Protein AF-A0A2G4GRF7-F1 (afdb_monomer)

Solvent-accessible surface area (backbone atoms only — not comparable to full-atom values): 8541 Å² total; per-residue (Å²): 132,86,50,76,68,55,58,51,63,75,54,71,45,73,65,53,56,44,51,52,38,45,52,52,12,48,51,37,25,50,51,10,51,50,24,60,74,44,98,51,86,8,67,68,38,28,53,51,9,44,54,47,29,35,77,74,32,74,68,38,44,55,53,53,52,54,50,48,55,53,45,58,73,68,67,63,54,82,66,53,69,64,45,49,61,52,51,50,49,51,51,50,51,52,57,67,49,41,64,29,37,40,34,62,28,33,43,80,88,46,83,44,76,34,58,47,90,54,85,43,87,84,77,68,48,64,32,51,59,53,36,59,59,41,28,78,81,33,72,62,39,35,50,29,32,61,76,57,68,49,82,78,62,75,93

Foldseek 3Di:
DDDPVNVCVVPPDVVVVLVVLCVQLVVQLVVLVVCVVVVANSVVSNLVSLVSNVVNDVVSVVVNVVVVVVVVVVVQPPVVVVVVVVVRVVVVVVVVQVCQQWEWADDPPDIFIFGFPDGDPPPRHHYLVSLQVVLVPDVRSVVRCVVRVVNPPDD

Sequence (155 aa):
MATLVEWLRANTNGRLRRILIGGVGGSITLAGIALLVLPGPGIPLVLAGLGVLSLEFAIARTWVEALKRHAEGAGVPKQALWILPIAGLVISIAFMLTPAYFGVVHGNNTWTVVRKPSFSWAHAYSSIDELQKAAADDPAAAEMLARSGLVGATP

Secondary structure (DSSP, 8-state):
---HHHHHHHT--HHHHHHHHHHHHHHHHHHHHHHHHTTS-HHHHHHHHHHHHTTT-HHHHHHHHHHHHHHHHTT--TTHHHHHHHHHHHHHHHHHHHHHHEEEEE-SS-EEEEE-SS--SS----BHHHHHHHTTT-HHHHHHHHHHT-TT---

Mean predicted aligned error: 15.64 Å

Structure (mmCIF, N/CA/C/O backbone):
data_AF-A0A2G4GRF7-F1
#
_entry.id   AF-A0A2G4GRF7-F1
#
loop_
_atom_site.group_PDB
_atom_site.id
_atom_site.type_symbol
_atom_site.label_atom_id
_atom_site.label_alt_id
_atom_site.label_comp_id
_atom_site.label_asym_id
_atom_site.label_entity_id
_atom_site.label_seq_id
_atom_site.pdbx_PDB_ins_code
_atom_site.Cartn_x
_atom_site.Cartn_y
_atom_site.Cartn_z
_atom_site.occupancy
_atom_site.B_iso_or_equiv
_atom_site.auth_seq_id
_atom_site.auth_comp_id
_atom_site.auth_asym_id
_atom_site.auth_atom_id
_atom_site.pdbx_PDB_model_num
ATOM 1 N N . MET A 1 1 ? 6.475 34.060 27.645 1.00 58.50 1 MET A N 1
ATOM 2 C CA . MET A 1 1 ? 6.171 33.475 26.322 1.00 58.50 1 MET A CA 1
ATOM 3 C C . MET A 1 1 ? 5.427 32.171 26.589 1.00 58.50 1 MET A C 1
ATOM 5 O O . MET A 1 1 ? 6.072 31.222 27.008 1.00 58.50 1 MET A O 1
ATOM 9 N N . ALA A 1 2 ? 4.093 32.145 26.512 1.00 58.91 2 ALA A N 1
ATOM 10 C CA . ALA A 1 2 ? 3.351 30.901 26.750 1.00 58.91 2 ALA A CA 1
ATOM 11 C C . ALA A 1 2 ? 3.715 29.896 25.651 1.00 58.91 2 ALA A C 1
ATOM 13 O O . ALA A 1 2 ? 3.700 30.242 24.466 1.00 58.91 2 ALA A O 1
ATOM 14 N N . THR A 1 3 ? 4.097 28.683 26.038 1.00 78.38 3 THR A N 1
ATOM 15 C CA . THR A 1 3 ? 4.447 27.643 25.070 1.00 78.38 3 THR A CA 1
ATOM 16 C C . THR A 1 3 ? 3.175 27.151 24.381 1.00 78.38 3 THR A C 1
ATOM 18 O O . THR A 1 3 ? 2.100 27.098 24.976 1.00 78.38 3 THR A O 1
ATOM 21 N N . LEU A 1 4 ? 3.271 26.773 23.106 1.00 59.09 4 LEU A N 1
ATOM 22 C CA . LEU A 1 4 ? 2.140 26.284 22.296 1.00 59.09 4 LEU A CA 1
ATOM 23 C C . LEU A 1 4 ? 1.400 25.107 22.979 1.00 59.09 4 LEU A C 1
ATOM 25 O O . LEU A 1 4 ? 0.193 24.924 22.833 1.00 59.09 4 LEU A O 1
ATOM 29 N N . VAL A 1 5 ? 2.137 24.368 23.811 1.00 64.06 5 VAL A N 1
ATOM 30 C CA . VAL A 1 5 ? 1.681 23.264 24.658 1.00 64.06 5 VAL A CA 1
ATOM 31 C C . VAL A 1 5 ? 0.768 23.726 25.804 1.00 64.06 5 VAL A C 1
ATOM 33 O O . VAL A 1 5 ? -0.173 23.012 26.150 1.00 64.06 5 VAL A O 1
ATOM 36 N N . GLU A 1 6 ? 1.000 24.902 26.388 1.00 70.38 6 GLU A N 1
ATOM 37 C CA . GLU A 1 6 ? 0.173 25.461 27.472 1.00 70.38 6 GLU A CA 1
ATOM 38 C C . GLU A 1 6 ? -1.158 26.005 26.949 1.00 70.38 6 GLU A C 1
ATOM 40 O O . GLU A 1 6 ? -2.195 25.783 27.575 1.00 70.38 6 GLU A O 1
ATOM 45 N N . TRP A 1 7 ? -1.165 26.619 25.760 1.00 63.53 7 TRP A N 1
ATOM 46 C CA . TRP A 1 7 ? -2.406 27.048 25.103 1.00 63.53 7 TRP A CA 1
ATOM 47 C C . TRP A 1 7 ? -3.293 25.849 24.724 1.00 63.53 7 TRP A C 1
ATOM 49 O O . TRP A 1 7 ? -4.509 25.871 24.921 1.00 63.53 7 TRP A O 1
ATOM 59 N N . LEU A 1 8 ? -2.674 24.755 24.262 1.00 61.34 8 LEU A N 1
ATOM 60 C CA . LEU A 1 8 ? -3.362 23.493 23.971 1.00 61.34 8 LEU A CA 1
ATOM 61 C C . LEU A 1 8 ? -3.968 22.850 25.225 1.00 61.34 8 LEU A C 1
ATOM 63 O O . LEU A 1 8 ? -5.110 22.386 25.189 1.00 61.34 8 LEU A O 1
ATOM 67 N N . ARG A 1 9 ? -3.234 22.855 26.345 1.00 67.00 9 ARG A N 1
ATOM 68 C CA . ARG A 1 9 ? -3.718 22.305 27.621 1.00 67.00 9 ARG A CA 1
ATOM 69 C C . ARG A 1 9 ? -4.861 23.130 28.221 1.00 67.00 9 ARG A C 1
ATOM 71 O O . ARG A 1 9 ? -5.802 22.556 28.757 1.00 67.00 9 ARG A O 1
ATOM 78 N N . ALA A 1 10 ? -4.822 24.454 28.073 1.00 65.06 10 ALA A N 1
ATOM 79 C CA . ALA A 1 10 ? -5.867 25.353 28.567 1.00 65.06 10 ALA A CA 1
ATOM 80 C C . ALA A 1 10 ? -7.182 25.264 27.766 1.00 65.06 10 ALA A C 1
ATOM 82 O O . ALA A 1 10 ? -8.256 25.480 28.322 1.00 65.06 10 ALA A O 1
ATOM 83 N N . ASN A 1 11 ? -7.118 24.906 26.477 1.00 61.97 11 ASN A N 1
ATOM 84 C CA . ASN A 1 11 ? -8.288 24.739 25.608 1.00 61.97 11 ASN A CA 1
ATOM 85 C C . ASN A 1 11 ? -8.606 23.260 25.307 1.00 61.97 11 ASN A C 1
ATOM 87 O O . ASN A 1 11 ? -9.195 22.945 24.268 1.00 61.97 11 ASN A O 1
ATOM 91 N N . THR A 1 12 ? -8.256 22.336 26.212 1.00 56.41 12 THR A N 1
ATOM 92 C CA . THR A 1 12 ? -8.649 20.912 26.131 1.00 56.41 12 THR A CA 1
ATOM 93 C C . THR A 1 12 ? -10.139 20.733 26.471 1.00 56.41 12 THR A C 1
ATOM 95 O O . THR A 1 12 ? -10.544 19.952 27.323 1.00 56.41 12 THR A O 1
ATOM 98 N N . ASN A 1 13 ? -10.985 21.493 25.785 1.00 59.97 13 ASN A N 1
ATOM 99 C CA . ASN A 1 13 ? -12.426 21.343 25.765 1.00 59.97 13 ASN A CA 1
ATOM 100 C C . ASN A 1 13 ? -12.750 20.235 24.754 1.00 59.97 13 ASN A C 1
ATOM 102 O O . ASN A 1 13 ? -12.129 20.182 23.689 1.00 59.97 13 ASN A O 1
ATOM 106 N N . GLY A 1 14 ? -13.740 19.378 25.025 1.00 62.59 14 GLY A N 1
ATOM 107 C CA . GLY A 1 14 ? -14.098 18.237 24.156 1.00 62.59 14 GLY A CA 1
ATOM 108 C C . GLY A 1 14 ? -14.305 18.582 22.668 1.00 62.59 14 GLY A C 1
ATOM 109 O O . GLY A 1 14 ? -14.187 17.719 21.806 1.00 62.59 14 GLY A O 1
ATOM 110 N N . ARG A 1 15 ? -14.518 19.863 22.333 1.00 69.62 15 ARG A N 1
ATOM 111 C CA . ARG A 1 15 ? -14.535 20.377 20.955 1.00 69.62 15 ARG A CA 1
ATOM 112 C C . ARG A 1 15 ? -13.216 20.184 20.200 1.00 69.62 15 ARG A C 1
ATOM 114 O O . ARG A 1 15 ? -13.261 19.752 19.054 1.00 69.62 15 ARG A O 1
ATOM 121 N N . LEU A 1 16 ? -12.061 20.470 20.806 1.00 72.31 16 LEU A N 1
ATOM 122 C CA . LEU A 1 16 ? -10.770 20.346 20.117 1.00 72.31 16 LEU A CA 1
ATOM 123 C C . LEU A 1 16 ? -10.436 18.875 19.837 1.00 72.31 16 LEU A C 1
ATOM 125 O O . LEU A 1 16 ? -10.032 18.525 18.730 1.00 72.31 16 LEU A O 1
ATOM 129 N N . ARG A 1 17 ? -10.710 18.001 20.812 1.00 69.50 1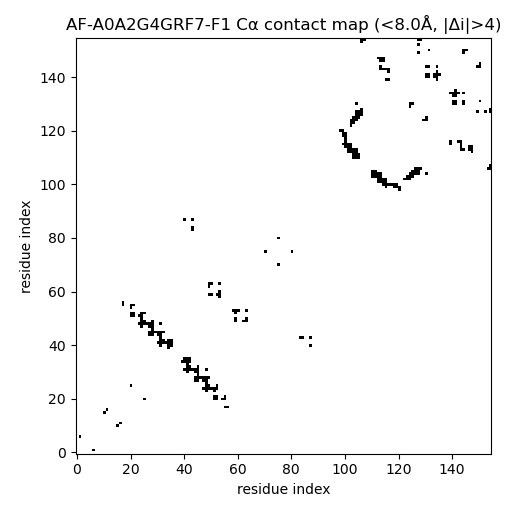7 ARG A N 1
ATOM 130 C CA . ARG A 1 17 ? -10.602 16.545 20.660 1.00 69.50 17 ARG A CA 1
ATOM 131 C C . ARG A 1 17 ? -11.505 16.027 19.534 1.00 69.50 17 ARG A C 1
ATOM 133 O O . ARG A 1 17 ? -11.047 15.254 18.698 1.00 69.50 17 ARG A O 1
ATOM 140 N N . ARG A 1 18 ? -12.748 16.509 19.454 1.00 74.06 18 ARG A N 1
ATOM 141 C CA . ARG A 1 18 ? -13.712 16.140 18.407 1.00 74.06 18 ARG A CA 1
ATOM 142 C C . ARG A 1 18 ? -13.291 16.598 17.006 1.00 74.06 18 ARG A C 1
ATOM 144 O O . ARG A 1 18 ? -13.479 15.846 16.055 1.00 74.06 18 ARG A O 1
ATOM 151 N N . ILE A 1 19 ? -12.685 17.782 16.879 1.00 76.12 19 ILE A N 1
ATOM 152 C CA . ILE A 1 19 ? -12.125 18.281 15.609 1.00 76.12 19 ILE A CA 1
ATOM 153 C C . ILE A 1 19 ? -10.914 17.444 15.185 1.00 76.12 19 ILE A C 1
ATOM 155 O O . ILE A 1 19 ? -10.840 17.032 14.031 1.00 76.12 19 ILE A O 1
ATOM 159 N N . LEU A 1 20 ? -9.998 17.139 16.109 1.00 74.25 20 LEU A N 1
ATOM 160 C CA . LEU A 1 20 ? -8.818 16.317 15.823 1.00 74.25 20 LEU A CA 1
ATOM 161 C C . LEU A 1 20 ? -9.208 14.895 15.406 1.00 74.25 20 LEU A C 1
ATOM 163 O O . LEU A 1 20 ? -8.763 14.413 14.370 1.00 74.25 20 LEU A O 1
ATOM 167 N N . ILE A 1 21 ? -10.084 14.241 16.170 1.00 73.81 21 ILE A N 1
ATOM 168 C CA . ILE A 1 21 ? -10.544 12.878 15.872 1.00 73.81 21 ILE A CA 1
ATOM 169 C C . ILE A 1 21 ? -11.374 12.851 14.582 1.00 73.81 21 ILE A C 1
ATOM 171 O O . ILE A 1 21 ? -11.209 11.939 13.774 1.00 73.81 21 ILE A O 1
ATOM 175 N N . GLY A 1 22 ? -12.207 13.869 14.344 1.00 75.19 22 GLY A N 1
ATOM 176 C CA . GLY A 1 22 ? -12.947 14.023 13.091 1.00 75.19 22 GLY A CA 1
ATOM 177 C C . GLY A 1 22 ? -12.031 14.221 11.880 1.00 75.19 22 GLY A C 1
ATOM 178 O O . GLY A 1 22 ? -12.221 13.565 10.860 1.00 75.19 22 GLY A O 1
ATOM 179 N N . GLY A 1 23 ? -11.005 15.069 11.997 1.00 78.12 23 GLY A N 1
ATOM 180 C CA . GLY A 1 23 ? -10.040 15.323 10.924 1.00 78.12 23 GLY A CA 1
ATOM 181 C C . GLY A 1 23 ? -9.149 14.115 10.622 1.00 78.12 23 GLY A C 1
ATOM 182 O O . GLY A 1 23 ? -8.938 13.766 9.459 1.00 78.12 23 GLY A O 1
ATOM 183 N N . VAL A 1 24 ? -8.674 13.422 11.658 1.00 71.62 24 VAL A N 1
ATOM 184 C CA . VAL A 1 24 ? -7.831 12.227 11.505 1.00 71.62 24 VAL A CA 1
ATOM 185 C C . VAL A 1 24 ? -8.650 11.048 10.980 1.00 71.62 24 VAL A C 1
ATOM 187 O O . VAL A 1 24 ? -8.296 10.463 9.963 1.00 71.62 24 VAL A O 1
ATOM 190 N N . GLY A 1 25 ? -9.784 10.718 11.601 1.00 74.12 25 GLY A N 1
ATOM 191 C CA . GLY A 1 25 ? -10.613 9.607 11.127 1.00 74.12 25 GLY A CA 1
ATOM 192 C C . GLY A 1 25 ? -11.228 9.875 9.750 1.00 74.12 25 GLY A C 1
ATOM 193 O O . GLY A 1 25 ? -11.328 8.962 8.930 1.00 74.12 25 GLY A O 1
ATOM 194 N N . GLY A 1 26 ? -11.598 11.128 9.461 1.00 76.62 26 GLY A N 1
ATOM 195 C CA . GLY A 1 26 ? -12.154 11.531 8.170 1.00 76.62 26 GLY A CA 1
ATOM 196 C C . GLY A 1 26 ? -11.134 11.426 7.041 1.00 76.62 26 GLY A C 1
ATOM 197 O O . GLY A 1 26 ? -11.444 10.859 5.995 1.00 76.62 26 GLY A O 1
ATOM 198 N N . SER A 1 27 ? -9.902 11.892 7.268 1.00 80.44 27 SER A N 1
ATOM 199 C CA . SER A 1 27 ? -8.827 11.783 6.272 1.00 80.44 27 SER A CA 1
ATOM 200 C C . SER A 1 27 ? -8.448 10.327 5.989 1.00 80.44 27 SER A C 1
ATOM 202 O O . SER A 1 27 ? -8.329 9.952 4.824 1.00 80.44 27 SER A O 1
ATOM 204 N N . ILE A 1 28 ? -8.369 9.478 7.019 1.00 79.12 28 ILE A N 1
ATOM 205 C CA . ILE A 1 28 ? -8.120 8.035 6.861 1.00 79.12 28 ILE A CA 1
ATOM 206 C C . ILE A 1 28 ? -9.254 7.361 6.072 1.00 79.12 28 ILE A C 1
ATOM 208 O O . ILE A 1 28 ? -8.994 6.572 5.165 1.00 79.12 28 ILE A O 1
ATOM 212 N N . THR A 1 29 ? -10.513 7.698 6.370 1.00 82.75 29 THR A N 1
ATOM 213 C CA . THR A 1 29 ? -11.676 7.146 5.653 1.00 82.75 29 THR A CA 1
ATOM 214 C C . THR A 1 29 ? -11.660 7.549 4.178 1.00 82.75 29 THR A C 1
ATOM 216 O O . THR A 1 29 ? -11.831 6.698 3.307 1.00 82.75 29 THR A O 1
ATOM 219 N N . LEU A 1 30 ? -11.404 8.829 3.884 1.00 83.06 30 LEU A N 1
ATOM 220 C CA . LEU A 1 30 ? -11.297 9.345 2.515 1.00 83.06 30 LEU A CA 1
ATOM 221 C C . LEU A 1 30 ? -10.140 8.704 1.747 1.00 83.06 30 LEU A C 1
ATOM 223 O O . LEU A 1 30 ? -10.318 8.327 0.593 1.00 83.06 30 LEU A O 1
ATOM 227 N N . ALA A 1 31 ? -8.984 8.525 2.388 1.00 79.00 31 ALA A N 1
ATOM 228 C CA . ALA A 1 31 ? -7.855 7.818 1.793 1.00 79.00 31 ALA A CA 1
ATOM 229 C C . ALA A 1 31 ? -8.212 6.357 1.479 1.00 79.00 31 ALA A C 1
ATOM 231 O O . ALA A 1 31 ? -7.890 5.865 0.402 1.00 79.00 31 ALA A O 1
ATOM 232 N N . GLY A 1 32 ? -8.937 5.676 2.372 1.00 79.88 32 GLY A N 1
ATOM 233 C CA . GLY A 1 32 ? -9.429 4.321 2.123 1.00 79.88 32 GLY A CA 1
ATOM 234 C C . GLY A 1 32 ? -10.398 4.244 0.943 1.00 79.88 32 GLY A C 1
ATOM 235 O O . GLY A 1 32 ? -10.298 3.324 0.137 1.00 79.88 32 GLY A O 1
ATOM 236 N N . ILE A 1 33 ? -11.289 5.228 0.797 1.00 81.19 33 ILE A N 1
ATOM 237 C CA . ILE A 1 33 ? -12.193 5.333 -0.360 1.00 81.19 33 ILE A CA 1
ATOM 238 C C . ILE A 1 33 ? -11.396 5.602 -1.643 1.00 81.19 33 ILE A C 1
ATOM 240 O O . ILE A 1 33 ? -11.653 4.976 -2.668 1.00 81.19 33 ILE A O 1
ATOM 244 N N . ALA A 1 34 ? -10.397 6.483 -1.600 1.00 81.31 34 ALA A N 1
ATOM 245 C CA . ALA A 1 34 ? -9.525 6.737 -2.744 1.00 81.31 34 ALA A CA 1
ATOM 246 C C . ALA A 1 34 ? -8.760 5.471 -3.166 1.00 81.31 34 ALA A C 1
ATOM 248 O O . ALA A 1 34 ? -8.639 5.202 -4.357 1.00 81.31 34 ALA A O 1
ATOM 249 N N . LEU A 1 35 ? -8.329 4.651 -2.203 1.00 77.81 35 LEU A N 1
ATOM 250 C CA . LEU A 1 35 ? -7.722 3.336 -2.436 1.00 77.81 35 LEU A CA 1
ATOM 251 C C . LEU A 1 35 ? -8.710 2.251 -2.889 1.00 77.81 35 LEU A C 1
ATOM 253 O O . LEU A 1 35 ? -8.269 1.151 -3.188 1.00 77.81 35 LEU A O 1
ATOM 257 N N . LEU A 1 36 ? -10.021 2.506 -2.904 1.00 78.75 36 LEU A N 1
ATOM 258 C CA . LEU A 1 36 ? -10.988 1.652 -3.606 1.00 78.75 36 LEU A CA 1
ATOM 259 C C . LEU A 1 36 ? -11.083 2.018 -5.094 1.00 78.75 36 LEU A C 1
ATOM 261 O O . LEU A 1 36 ? -11.376 1.153 -5.914 1.00 78.75 36 LEU A O 1
ATOM 265 N N . VAL A 1 37 ? -10.869 3.297 -5.426 1.00 79.56 37 VAL A N 1
ATOM 266 C CA . VAL A 1 37 ? -10.892 3.810 -6.805 1.00 79.56 37 VAL A CA 1
ATOM 267 C C . VAL A 1 37 ? -9.561 3.543 -7.507 1.00 79.56 37 VAL A C 1
ATOM 269 O O . VAL A 1 37 ? -9.541 3.084 -8.647 1.00 79.56 37 VAL A O 1
ATOM 272 N N . LEU A 1 38 ? -8.444 3.805 -6.827 1.00 77.94 38 LEU A N 1
ATOM 273 C CA . LEU A 1 38 ? -7.139 3.287 -7.228 1.00 77.94 38 LEU A CA 1
ATOM 274 C C . LEU A 1 38 ? -7.129 1.785 -6.917 1.00 77.94 38 LEU A C 1
ATOM 276 O O . LEU A 1 38 ? -7.579 1.426 -5.836 1.00 77.94 38 LEU A O 1
ATOM 280 N N . PRO A 1 39 ? -6.634 0.898 -7.800 1.00 68.00 39 PRO A N 1
ATOM 281 C CA . PRO A 1 39 ? -6.607 -0.541 -7.539 1.00 68.00 39 PRO A CA 1
ATOM 282 C C . PRO A 1 39 ? -5.657 -0.852 -6.369 1.00 68.00 39 PRO A C 1
ATOM 284 O O . PRO A 1 39 ? -4.468 -1.101 -6.556 1.00 68.00 39 PRO A O 1
ATOM 287 N N . GLY A 1 40 ? -6.183 -0.796 -5.146 1.00 69.44 40 GLY A N 1
ATOM 288 C CA . GLY A 1 40 ? -5.468 -1.008 -3.896 1.00 69.44 40 GLY A CA 1
ATOM 289 C C . GLY A 1 40 ? -6.390 -1.541 -2.788 1.00 69.44 40 GLY A C 1
ATOM 290 O O . GLY A 1 40 ? -7.613 -1.584 -2.931 1.00 69.44 40 GLY A O 1
ATOM 291 N N . PRO A 1 41 ? -5.832 -2.005 -1.659 1.00 76.00 41 PRO A N 1
ATOM 292 C CA . PRO A 1 41 ? -6.617 -2.528 -0.543 1.00 76.00 41 PRO A CA 1
ATOM 293 C C . PRO A 1 41 ? -7.223 -1.382 0.290 1.00 76.00 41 PRO A C 1
ATOM 295 O O . PRO A 1 41 ? -6.743 -1.064 1.377 1.00 76.00 41 PRO A O 1
ATOM 298 N N . GLY A 1 42 ? -8.289 -0.749 -0.212 1.00 80.12 42 GLY A N 1
ATOM 299 C CA . GLY A 1 42 ? -8.945 0.385 0.455 1.00 80.12 42 GLY A CA 1
ATOM 300 C C . GLY A 1 42 ? -9.848 0.015 1.638 1.00 80.12 42 GLY A C 1
ATOM 301 O O . GLY A 1 42 ? -9.917 0.750 2.622 1.00 80.12 42 GLY A O 1
ATOM 302 N N . ILE A 1 43 ? -10.496 -1.154 1.598 1.00 80.25 43 ILE A N 1
ATOM 303 C CA . ILE A 1 43 ? -11.491 -1.575 2.604 1.00 80.25 43 ILE A CA 1
ATOM 304 C C . ILE A 1 43 ? -10.937 -1.578 4.046 1.00 80.25 43 ILE A C 1
ATOM 306 O O . ILE A 1 43 ? -11.593 -1.010 4.922 1.00 80.25 43 ILE A O 1
ATOM 310 N N . PRO A 1 44 ? -9.744 -2.138 4.339 1.00 82.50 44 PRO A N 1
ATOM 311 C CA . PRO A 1 44 ? -9.185 -2.100 5.692 1.00 82.50 44 PRO A CA 1
ATOM 312 C C . PRO A 1 44 ? -8.949 -0.671 6.193 1.00 82.50 44 PRO A C 1
ATOM 314 O O . PRO A 1 44 ? -9.173 -0.379 7.367 1.00 82.50 44 PRO A O 1
ATOM 317 N N . LEU A 1 45 ? -8.534 0.229 5.298 1.00 80.56 45 LEU A N 1
ATOM 318 C CA . LEU A 1 45 ? -8.254 1.616 5.649 1.00 80.56 45 LEU A CA 1
ATOM 319 C C . LEU A 1 45 ? -9.547 2.397 5.924 1.00 80.56 45 LEU A C 1
ATOM 321 O O . LEU A 1 45 ? -9.611 3.152 6.893 1.00 80.56 45 LEU A O 1
ATOM 325 N N . VAL A 1 46 ? -10.609 2.140 5.153 1.00 81.94 46 VAL A N 1
ATOM 326 C CA . VAL A 1 46 ? -11.955 2.674 5.430 1.00 81.94 46 VAL A CA 1
ATOM 327 C C . VAL A 1 46 ? -12.448 2.226 6.810 1.00 81.94 46 VAL A C 1
ATOM 329 O O . VAL A 1 46 ? -12.937 3.047 7.587 1.00 81.94 46 VAL A O 1
ATOM 332 N N . LEU A 1 47 ? -12.274 0.943 7.151 1.00 80.94 47 LEU A N 1
ATOM 333 C CA . LEU A 1 47 ? -12.652 0.403 8.463 1.00 80.94 47 LEU A CA 1
ATOM 334 C C . LEU A 1 47 ? -11.871 1.056 9.608 1.00 80.94 47 LEU A C 1
ATOM 336 O O . LEU A 1 47 ? -12.460 1.399 10.635 1.00 80.94 47 LEU A O 1
ATOM 340 N N . ALA A 1 48 ? -10.565 1.264 9.428 1.00 80.38 48 ALA A N 1
ATOM 341 C CA . ALA A 1 48 ? -9.732 1.955 10.405 1.00 80.38 48 ALA A CA 1
ATOM 342 C C . ALA A 1 48 ? -10.193 3.409 10.614 1.00 80.38 48 ALA A C 1
ATOM 344 O O . ALA A 1 48 ? -10.336 3.851 11.756 1.00 80.38 48 ALA A O 1
ATOM 345 N N . GLY A 1 49 ? -10.497 4.133 9.531 1.00 80.62 49 GLY A N 1
ATOM 346 C CA . GLY A 1 49 ? -10.977 5.517 9.587 1.00 80.62 49 GLY A CA 1
ATOM 347 C C . GLY A 1 49 ? -12.326 5.661 10.295 1.00 80.62 49 GLY A C 1
ATOM 348 O O . GLY A 1 49 ? -12.472 6.504 11.186 1.00 80.62 49 GLY A O 1
ATOM 349 N N . LEU A 1 50 ? -13.282 4.779 9.986 1.00 81.94 50 LEU A N 1
ATOM 350 C CA . LEU A 1 50 ? -14.570 4.702 10.686 1.00 81.94 50 LEU A CA 1
ATOM 351 C C . LEU A 1 50 ? -14.398 4.343 12.169 1.00 81.94 50 LEU A C 1
ATOM 353 O O . LEU A 1 50 ? -15.083 4.912 13.023 1.00 81.94 50 LEU A O 1
ATOM 357 N N . GLY A 1 51 ? -13.457 3.449 12.488 1.00 80.06 51 GLY A N 1
ATOM 358 C CA . GLY A 1 51 ? -13.093 3.101 13.861 1.00 80.06 51 GLY A CA 1
ATOM 359 C C . GLY A 1 51 ? -12.635 4.321 14.659 1.00 80.06 51 GLY A C 1
ATOM 360 O O . GLY A 1 51 ? -13.158 4.564 15.747 1.00 80.06 51 GLY A O 1
ATOM 361 N N . VAL A 1 52 ? -11.745 5.138 14.088 1.00 76.88 52 VAL A N 1
ATOM 362 C CA . VAL A 1 52 ? -11.291 6.398 14.700 1.00 76.88 52 VAL A CA 1
ATOM 363 C C . VAL A 1 52 ? -12.457 7.377 14.880 1.00 76.88 52 VAL A C 1
ATOM 365 O O . VAL A 1 52 ? -12.621 7.942 15.961 1.00 76.88 52 VAL A O 1
ATOM 368 N N . LEU A 1 53 ? -13.320 7.533 13.872 1.00 75.88 53 LEU A N 1
ATOM 369 C CA . LEU A 1 53 ? -14.487 8.421 13.954 1.00 75.88 53 LEU A CA 1
ATOM 370 C C . LEU A 1 53 ? -15.482 8.000 15.055 1.00 75.88 53 LEU A C 1
ATOM 372 O O . LEU A 1 53 ? -16.108 8.853 15.691 1.00 75.88 53 LEU A O 1
ATOM 376 N N . SER A 1 54 ? -15.602 6.696 15.320 1.00 74.69 54 SER A N 1
ATOM 377 C CA . SER A 1 54 ? -16.523 6.145 16.325 1.00 74.69 54 SER A CA 1
ATOM 378 C C . SER A 1 54 ? -16.181 6.509 17.778 1.00 74.69 54 SER A C 1
ATOM 380 O O . SER A 1 54 ? -17.051 6.399 18.643 1.00 74.69 54 SER A O 1
ATOM 382 N N . LEU A 1 55 ? -14.961 6.989 18.057 1.00 73.31 55 LEU A N 1
ATOM 383 C CA . LEU A 1 55 ? -14.529 7.371 19.411 1.00 73.31 55 LEU A CA 1
ATOM 384 C C . LEU A 1 55 ? -15.178 8.659 19.947 1.00 73.31 55 LEU A C 1
ATOM 386 O O . LEU A 1 55 ? -15.211 8.844 21.161 1.00 73.31 55 LEU A O 1
ATOM 390 N N . GLU A 1 56 ? -15.669 9.546 19.076 1.00 71.69 56 GLU A N 1
ATOM 391 C CA . GLU A 1 56 ? -16.286 10.830 19.473 1.00 71.69 56 GLU A CA 1
ATOM 392 C C . GLU A 1 56 ? -17.640 11.108 18.808 1.00 71.69 56 GLU A C 1
ATOM 394 O O . GLU A 1 56 ? -18.390 11.985 19.243 1.00 71.69 56 GLU A O 1
ATOM 399 N N . PHE A 1 57 ? -17.982 10.390 17.735 1.00 70.81 57 PHE A N 1
ATOM 400 C CA . PHE A 1 57 ? -19.225 10.610 17.004 1.00 70.81 57 PHE A CA 1
ATOM 401 C C . PHE A 1 57 ? -20.140 9.394 17.145 1.00 70.81 57 PHE A C 1
ATOM 403 O O . PHE A 1 57 ? -19.917 8.356 16.528 1.00 70.81 57 PHE A O 1
ATOM 410 N N . ALA A 1 58 ? -21.225 9.551 17.911 1.00 63.47 58 ALA A N 1
ATOM 411 C CA . ALA A 1 58 ? -22.241 8.511 18.100 1.00 63.47 58 ALA A CA 1
ATOM 412 C C . ALA A 1 58 ? -22.813 7.983 16.768 1.00 63.47 58 ALA A C 1
ATOM 414 O O . ALA A 1 58 ? -23.086 6.795 16.647 1.00 63.47 58 ALA A O 1
ATOM 415 N N . ILE A 1 59 ? -22.903 8.843 15.745 1.00 58.44 59 ILE A N 1
ATOM 416 C CA . ILE A 1 59 ? -23.354 8.480 14.394 1.00 58.44 59 ILE A CA 1
ATOM 417 C C . ILE A 1 59 ? -22.429 7.429 13.761 1.00 58.44 59 ILE A C 1
ATOM 419 O O . ILE A 1 59 ? -22.916 6.462 13.187 1.00 58.44 59 ILE A O 1
ATOM 423 N N . ALA A 1 60 ? -21.104 7.554 13.905 1.00 58.22 60 ALA A N 1
ATOM 424 C CA . ALA A 1 60 ? -20.141 6.605 13.334 1.00 58.22 60 ALA A CA 1
ATOM 425 C C . ALA A 1 60 ? -20.226 5.213 13.981 1.00 58.22 60 ALA A C 1
ATOM 427 O O . ALA A 1 60 ? -19.970 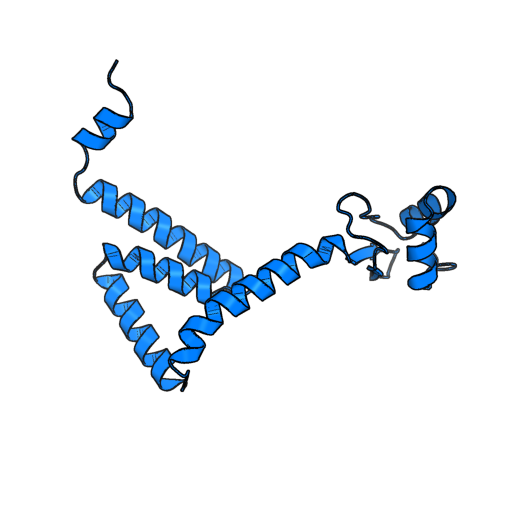4.207 13.324 1.00 58.22 60 ALA A O 1
ATOM 428 N N . ARG A 1 61 ? -20.662 5.141 15.243 1.00 60.94 61 ARG A N 1
ATOM 429 C CA . ARG A 1 61 ? -20.934 3.878 15.941 1.00 60.94 61 ARG A CA 1
ATOM 430 C C . ARG A 1 61 ? -22.041 3.081 15.242 1.00 60.94 61 ARG A C 1
ATOM 432 O O . ARG A 1 61 ? -21.874 1.888 15.009 1.00 60.94 61 ARG A O 1
ATOM 439 N N . THR A 1 62 ? -23.099 3.765 14.803 1.00 63.53 62 THR A N 1
ATOM 440 C CA . THR A 1 62 ? -24.197 3.172 14.026 1.00 63.53 62 THR A CA 1
ATOM 441 C C . THR A 1 62 ? -23.727 2.658 12.663 1.00 63.53 62 THR A C 1
ATOM 443 O O . THR A 1 62 ? -24.123 1.571 12.247 1.00 63.53 62 THR A O 1
ATOM 446 N N . TRP A 1 63 ? -22.838 3.389 11.980 1.00 63.72 63 TRP A N 1
ATOM 447 C CA . TRP A 1 63 ? -22.255 2.946 10.704 1.00 63.72 63 TRP A CA 1
ATOM 448 C C . TRP A 1 63 ? -21.373 1.704 10.867 1.00 63.72 63 TRP A C 1
ATOM 450 O O . TRP A 1 63 ? -21.463 0.776 10.065 1.00 63.72 63 TRP A O 1
ATOM 460 N N . VAL A 1 64 ? -20.564 1.644 11.928 1.00 61.12 64 VAL A N 1
ATOM 461 C CA . VAL A 1 64 ? -19.731 0.470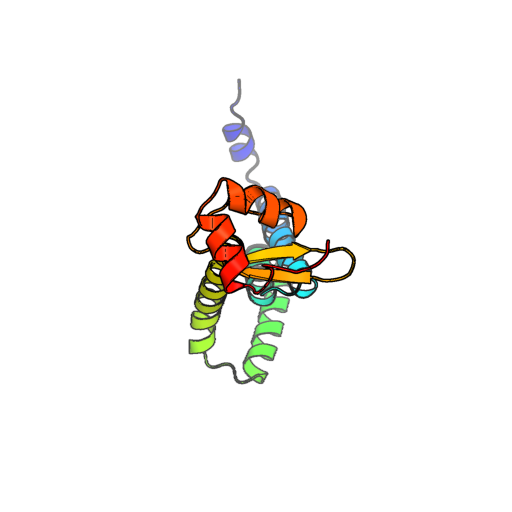 12.237 1.00 61.12 64 VAL A CA 1
ATOM 462 C C . VAL A 1 64 ? -20.591 -0.748 12.588 1.00 61.12 64 VAL A C 1
ATOM 464 O O . VAL A 1 64 ? -20.285 -1.856 12.151 1.00 61.12 64 VAL A O 1
ATOM 467 N N . GLU A 1 65 ? -21.678 -0.567 13.338 1.00 67.25 65 GLU A N 1
ATOM 468 C CA . GLU A 1 65 ? -22.622 -1.647 13.655 1.00 67.25 65 GLU A CA 1
ATOM 469 C C . GLU A 1 65 ? -23.373 -2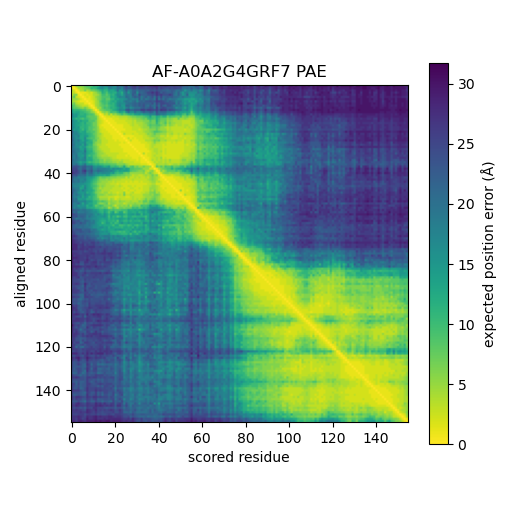.150 12.415 1.00 67.25 65 GLU A C 1
ATOM 471 O O . GLU A 1 65 ? -23.516 -3.361 12.239 1.00 67.25 65 GLU A O 1
ATOM 476 N N . ALA A 1 66 ? -23.793 -1.255 11.518 1.00 65.50 66 ALA A N 1
ATOM 477 C CA . ALA A 1 66 ? -24.412 -1.631 10.246 1.00 65.50 66 ALA A CA 1
ATOM 478 C C . ALA A 1 66 ? -23.446 -2.420 9.347 1.00 65.50 66 ALA A C 1
ATOM 480 O O . ALA A 1 66 ? -23.832 -3.424 8.741 1.00 65.50 66 ALA A O 1
ATOM 481 N N . LEU A 1 67 ? -22.178 -2.008 9.313 1.00 64.50 67 LEU A N 1
ATOM 482 C CA . LEU A 1 67 ? -21.133 -2.671 8.540 1.00 64.50 67 LEU A CA 1
ATOM 483 C C . LEU A 1 67 ? -20.749 -4.031 9.138 1.00 64.50 67 LEU A C 1
ATOM 485 O O . LEU A 1 67 ? -20.576 -4.993 8.393 1.00 64.50 67 LEU A O 1
ATOM 489 N N . LYS A 1 68 ? -20.702 -4.148 10.474 1.00 63.84 68 LYS A N 1
ATOM 490 C CA . LYS A 1 68 ? -20.557 -5.438 11.169 1.00 63.84 68 LYS A CA 1
ATOM 491 C C . LYS A 1 68 ? -21.686 -6.399 10.819 1.00 63.84 68 LYS A C 1
ATOM 493 O O . LYS A 1 68 ? -21.405 -7.542 10.483 1.00 63.84 68 LYS A O 1
ATOM 498 N N . ARG A 1 69 ? -22.940 -5.935 10.835 1.00 66.56 69 ARG A N 1
ATOM 499 C CA . ARG A 1 69 ? -24.104 -6.760 10.467 1.00 66.56 69 ARG A CA 1
ATOM 500 C C . ARG A 1 69 ? -24.029 -7.250 9.017 1.00 66.56 69 ARG A C 1
ATOM 502 O O . ARG A 1 69 ? -24.344 -8.405 8.754 1.00 66.56 69 ARG A O 1
ATOM 509 N N . HIS A 1 70 ? -23.570 -6.408 8.090 1.00 60.75 70 HIS A N 1
ATOM 510 C CA . HIS A 1 70 ? -23.340 -6.817 6.698 1.00 60.75 70 HIS A CA 1
ATOM 511 C C . HIS A 1 70 ? -22.176 -7.810 6.552 1.00 60.75 70 HIS A C 1
A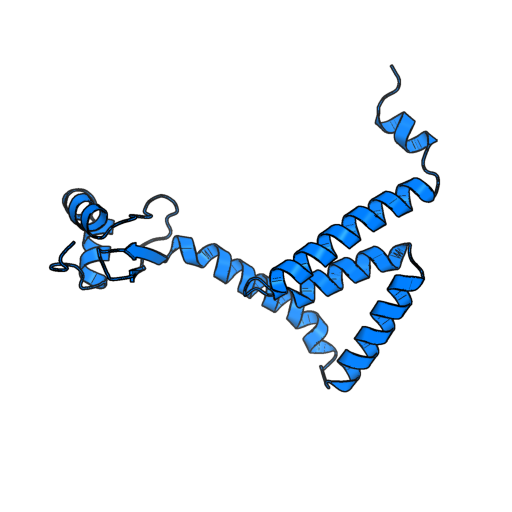TOM 513 O O . HIS A 1 70 ? -22.281 -8.765 5.787 1.00 60.75 70 HIS A O 1
ATOM 519 N N . ALA A 1 71 ? -21.086 -7.623 7.300 1.00 58.47 71 ALA A N 1
ATOM 520 C CA . ALA A 1 71 ? -19.938 -8.531 7.287 1.00 58.47 71 ALA A CA 1
ATOM 521 C C . ALA A 1 71 ? -20.262 -9.907 7.900 1.00 58.47 71 ALA A C 1
ATOM 523 O O . ALA A 1 71 ? -19.792 -10.929 7.402 1.00 58.47 71 ALA A O 1
ATOM 524 N N . GLU A 1 72 ? -21.096 -9.945 8.943 1.00 58.91 72 GLU A N 1
ATOM 525 C CA . GLU A 1 72 ? -21.611 -11.186 9.538 1.00 58.91 72 GLU A CA 1
ATOM 526 C C . GLU A 1 72 ? -22.526 -11.943 8.560 1.00 58.91 72 GLU A C 1
ATOM 528 O O . GLU A 1 72 ? -22.430 -13.166 8.462 1.00 58.91 72 GLU A O 1
ATOM 533 N N . GLY A 1 73 ? -23.330 -11.231 7.760 1.00 53.94 73 GLY A N 1
ATOM 534 C CA . GLY A 1 73 ? -24.131 -11.823 6.680 1.00 53.94 73 GLY A CA 1
ATOM 535 C C . GLY A 1 73 ? -23.307 -12.423 5.531 1.00 53.94 73 GLY A C 1
ATOM 536 O O . GLY A 1 73 ? -23.788 -13.311 4.833 1.00 53.94 73 GLY A O 1
ATOM 537 N N . ALA A 1 74 ? -22.054 -11.992 5.361 1.00 56.31 74 ALA A N 1
ATOM 538 C CA . ALA A 1 74 ? -21.137 -12.497 4.339 1.00 56.31 74 ALA A CA 1
ATOM 539 C C . ALA A 1 74 ? -20.343 -13.751 4.773 1.00 56.31 74 ALA A C 1
ATOM 541 O O . ALA A 1 74 ? -19.507 -14.237 4.013 1.00 56.31 74 ALA A O 1
ATOM 542 N N . GLY A 1 75 ? -20.577 -14.287 5.981 1.00 51.22 75 GLY A N 1
ATOM 543 C CA . GLY A 1 75 ? -19.958 -15.539 6.439 1.00 51.22 75 GLY A CA 1
ATOM 544 C C . GLY A 1 75 ? -18.461 -15.444 6.753 1.00 51.22 75 GLY A C 1
ATOM 545 O O . GLY A 1 75 ? -17.767 -16.460 6.758 1.00 51.22 75 GLY A O 1
ATOM 546 N N . VAL A 1 76 ? -17.937 -14.242 7.015 1.00 57.44 76 VAL A N 1
ATOM 547 C CA . VAL A 1 76 ? -16.511 -14.041 7.307 1.00 57.44 76 VAL A CA 1
ATOM 548 C C . VAL A 1 76 ? -16.185 -14.614 8.698 1.00 57.44 76 VAL A C 1
ATOM 550 O O . VAL A 1 76 ? -16.690 -14.101 9.701 1.00 57.44 76 VAL A O 1
ATOM 553 N N . PRO A 1 77 ? -15.344 -15.663 8.816 1.00 60.44 77 PRO A N 1
ATOM 554 C CA . PRO A 1 77 ? -15.025 -16.252 10.114 1.00 60.44 77 PRO A CA 1
ATOM 555 C C . PRO A 1 77 ? -14.285 -15.230 10.990 1.00 60.44 77 PRO A C 1
ATOM 557 O O . PRO A 1 77 ? -13.419 -14.504 10.505 1.00 60.44 77 PRO A O 1
ATOM 560 N N . LYS A 1 78 ? -14.566 -15.191 12.304 1.00 59.12 78 LYS A N 1
ATOM 561 C CA . LYS A 1 78 ? -13.931 -14.263 13.277 1.00 59.12 78 LYS A CA 1
ATOM 562 C C . LYS A 1 78 ? -12.392 -14.236 13.207 1.00 59.12 78 LYS A C 1
ATOM 564 O O . LYS A 1 78 ? -11.787 -13.227 13.556 1.00 59.12 78 LYS A O 1
ATOM 569 N N . GLN A 1 79 ? -11.768 -15.321 12.742 1.00 61.19 79 GLN A N 1
ATOM 570 C CA . GLN A 1 79 ? -10.323 -15.436 12.511 1.00 61.19 79 GLN A CA 1
ATOM 571 C C . GLN A 1 79 ? -9.843 -14.641 11.283 1.00 61.19 79 GLN A C 1
ATOM 573 O O . GLN A 1 79 ? -8.783 -14.023 11.340 1.00 61.19 79 GLN A O 1
ATOM 578 N N . ALA A 1 80 ? -10.633 -14.567 10.205 1.00 55.12 80 ALA A N 1
ATOM 579 C CA . ALA A 1 80 ? -10.302 -13.776 9.016 1.00 55.12 80 ALA A CA 1
ATOM 580 C C . ALA A 1 80 ? -10.216 -12.272 9.321 1.00 55.12 80 ALA A C 1
ATOM 582 O O . ALA A 1 80 ? -9.438 -11.565 8.685 1.00 55.12 80 ALA A O 1
ATOM 583 N N . LEU A 1 81 ? -10.925 -11.796 10.353 1.00 61.28 81 LEU A N 1
ATOM 584 C CA . LEU A 1 81 ? -10.869 -10.405 10.810 1.00 61.28 81 LEU A CA 1
ATOM 585 C C . LEU A 1 81 ? -9.471 -9.989 11.320 1.00 61.28 81 LEU A C 1
ATOM 587 O O . LEU A 1 81 ? -9.105 -8.825 11.191 1.00 61.28 81 LEU A O 1
ATOM 591 N N . TRP A 1 82 ? -8.677 -10.930 11.851 1.00 57.28 82 TRP A N 1
ATOM 592 C CA . TRP A 1 82 ? -7.282 -10.700 12.267 1.00 57.28 82 TRP A CA 1
ATOM 593 C C . TRP A 1 82 ? -6.263 -10.983 11.154 1.00 57.28 82 TRP A C 1
ATOM 595 O O . TRP A 1 82 ? -5.191 -10.382 11.135 1.00 57.28 82 TRP A O 1
ATOM 605 N N . ILE A 1 83 ? -6.598 -11.858 10.202 1.00 61.47 83 ILE A N 1
ATOM 606 C CA . ILE A 1 83 ? -5.739 -12.182 9.052 1.00 61.47 83 ILE A CA 1
ATOM 607 C C . ILE A 1 83 ? -5.777 -11.052 8.011 1.00 61.47 83 ILE A C 1
ATOM 609 O O . ILE A 1 83 ? -4.765 -10.774 7.379 1.00 61.47 83 ILE A O 1
ATOM 613 N N . LEU A 1 84 ? -6.905 -10.349 7.873 1.00 66.12 84 LEU A N 1
ATOM 614 C CA . LEU A 1 84 ? -7.096 -9.238 6.933 1.00 66.12 84 LEU A CA 1
ATOM 615 C C . LEU A 1 84 ? -6.065 -8.095 7.051 1.00 66.12 84 LEU A C 1
ATOM 617 O O . LEU A 1 84 ? -5.503 -7.727 6.018 1.00 66.12 84 LEU A O 1
ATOM 621 N N . PRO A 1 85 ? -5.755 -7.530 8.237 1.00 65.69 85 PRO A N 1
ATOM 622 C CA . PRO A 1 85 ? -4.727 -6.492 8.346 1.00 65.69 85 PRO A CA 1
ATOM 623 C C . PRO A 1 85 ? -3.315 -7.025 8.069 1.00 65.69 85 PRO A C 1
ATOM 625 O O . PRO A 1 85 ? -2.509 -6.314 7.477 1.00 65.69 85 PRO A O 1
ATOM 628 N N . ILE A 1 86 ? -3.019 -8.278 8.435 1.00 70.25 86 ILE A N 1
ATOM 629 C CA . ILE A 1 86 ? -1.713 -8.909 8.182 1.00 70.25 86 ILE A CA 1
ATOM 630 C C . ILE A 1 86 ? -1.539 -9.183 6.687 1.00 70.25 86 ILE A C 1
ATOM 632 O O . ILE A 1 86 ? -0.516 -8.827 6.113 1.00 70.25 86 ILE A O 1
ATOM 636 N N . ALA A 1 87 ? -2.551 -9.754 6.036 1.00 65.94 87 ALA A N 1
ATOM 637 C CA . ALA A 1 87 ? -2.563 -9.969 4.595 1.00 65.94 87 ALA A CA 1
ATOM 638 C C . ALA A 1 87 ? -2.464 -8.636 3.844 1.00 65.94 87 ALA A C 1
ATOM 640 O O . ALA A 1 87 ? -1.669 -8.521 2.917 1.00 65.94 87 ALA A O 1
ATOM 641 N N . GLY A 1 88 ? -3.193 -7.607 4.288 1.00 63.88 88 GLY A N 1
ATOM 642 C CA . GLY A 1 88 ? -3.090 -6.254 3.741 1.00 63.88 88 GLY A CA 1
ATOM 643 C C . GLY A 1 88 ? -1.683 -5.670 3.875 1.00 63.88 88 GLY A C 1
ATOM 644 O O . GLY A 1 88 ? -1.152 -5.140 2.903 1.00 63.88 88 GLY A O 1
ATOM 645 N N . LEU A 1 89 ? -1.043 -5.826 5.038 1.00 75.69 89 LEU A N 1
ATOM 646 C CA . LEU A 1 89 ? 0.334 -5.384 5.265 1.00 75.69 89 LEU A CA 1
ATOM 647 C C . LEU A 1 89 ? 1.325 -6.138 4.371 1.00 75.69 89 LEU A C 1
ATOM 649 O O . LEU A 1 89 ? 2.171 -5.511 3.742 1.00 75.69 89 LEU A O 1
ATOM 653 N N . VAL A 1 90 ? 1.203 -7.463 4.270 1.00 69.94 90 VAL A N 1
ATOM 654 C CA . VAL A 1 90 ? 2.063 -8.296 3.416 1.00 69.94 90 VAL A CA 1
ATOM 655 C C . VAL A 1 90 ? 1.900 -7.919 1.945 1.00 69.94 90 VAL A C 1
ATOM 657 O O . VAL A 1 90 ? 2.900 -7.733 1.257 1.00 69.94 90 VAL A O 1
ATOM 660 N N . ILE A 1 91 ? 0.665 -7.732 1.473 1.00 75.19 91 ILE A N 1
ATOM 661 C CA . ILE A 1 91 ? 0.376 -7.275 0.106 1.00 75.19 91 ILE A CA 1
ATOM 662 C C . ILE A 1 91 ? 0.959 -5.876 -0.122 1.00 75.19 91 ILE A C 1
ATOM 664 O O . ILE A 1 91 ? 1.556 -5.631 -1.165 1.00 75.19 91 ILE A O 1
ATOM 668 N N . SER A 1 92 ? 0.853 -4.972 0.854 1.00 66.00 92 SER A N 1
ATOM 669 C CA . SER A 1 92 ? 1.391 -3.613 0.745 1.00 66.00 92 SER A CA 1
ATOM 670 C C . SER A 1 92 ? 2.921 -3.595 0.718 1.00 66.00 92 SER A C 1
ATOM 672 O O . SER A 1 92 ? 3.505 -2.862 -0.076 1.00 66.00 92 SER A O 1
ATOM 674 N N . ILE A 1 93 ? 3.576 -4.418 1.542 1.00 80.69 93 ILE A N 1
ATOM 675 C CA . ILE A 1 93 ? 5.034 -4.587 1.530 1.00 80.69 93 ILE A CA 1
ATOM 676 C C . ILE A 1 93 ? 5.470 -5.197 0.194 1.00 80.69 93 ILE A C 1
ATOM 678 O O . ILE A 1 93 ? 6.397 -4.689 -0.433 1.00 80.69 93 ILE A O 1
ATOM 682 N N . ALA A 1 94 ? 4.778 -6.234 -0.284 1.00 77.75 94 ALA A N 1
ATOM 683 C CA . ALA A 1 94 ? 5.059 -6.848 -1.579 1.00 77.75 94 ALA A CA 1
ATOM 684 C C . ALA A 1 94 ? 4.910 -5.838 -2.730 1.00 77.75 94 ALA A C 1
ATOM 686 O O . ALA A 1 94 ? 5.786 -5.743 -3.593 1.00 77.75 94 ALA A O 1
ATOM 687 N N . PHE A 1 95 ? 3.851 -5.027 -2.707 1.00 81.69 95 PHE A N 1
ATOM 688 C CA . PHE A 1 95 ? 3.624 -3.977 -3.696 1.00 81.69 95 PHE A CA 1
ATOM 689 C C . PHE A 1 95 ? 4.714 -2.899 -3.636 1.00 81.69 95 PHE A C 1
ATOM 691 O O . PHE A 1 95 ? 5.256 -2.520 -4.669 1.00 81.69 95 PHE A O 1
ATOM 698 N N . MET A 1 96 ? 5.111 -2.467 -2.436 1.00 76.25 96 MET A N 1
ATOM 699 C CA . MET A 1 96 ? 6.160 -1.460 -2.243 1.00 76.25 96 MET A CA 1
ATOM 700 C C . MET A 1 96 ? 7.542 -1.948 -2.690 1.00 76.25 96 MET A C 1
ATOM 702 O O . MET A 1 96 ? 8.348 -1.157 -3.176 1.00 76.25 96 MET A O 1
ATOM 706 N N . LEU A 1 97 ? 7.815 -3.247 -2.566 1.00 83.81 97 LEU A N 1
ATOM 707 C CA . LEU A 1 97 ? 9.069 -3.844 -3.024 1.00 83.81 97 LEU A CA 1
ATOM 708 C C . LEU A 1 97 ? 9.086 -4.111 -4.534 1.00 83.81 97 LEU A C 1
ATOM 710 O O . LEU A 1 97 ? 10.162 -4.183 -5.120 1.00 83.81 97 LEU A O 1
ATOM 714 N N . THR A 1 98 ? 7.928 -4.217 -5.188 1.00 83.50 98 THR A N 1
ATOM 715 C CA . THR A 1 98 ? 7.837 -4.571 -6.615 1.00 83.50 98 THR A CA 1
ATOM 716 C C . THR A 1 98 ? 8.629 -3.616 -7.535 1.00 83.50 98 THR A C 1
ATOM 718 O O . THR A 1 98 ? 9.435 -4.120 -8.322 1.00 83.50 98 THR A O 1
ATOM 721 N N . PRO A 1 99 ? 8.538 -2.272 -7.418 1.00 82.81 99 PRO A N 1
ATOM 722 C CA . PRO A 1 99 ? 9.327 -1.335 -8.238 1.00 82.81 99 PRO A CA 1
ATOM 723 C C . PRO A 1 99 ? 10.851 -1.457 -8.069 1.00 82.81 99 PRO A C 1
ATOM 725 O O . PRO A 1 99 ? 11.635 -1.063 -8.940 1.00 82.81 99 PRO A O 1
ATOM 728 N N . ALA A 1 100 ? 11.296 -2.011 -6.941 1.00 84.25 100 ALA A N 1
ATOM 729 C CA . ALA A 1 100 ? 12.714 -2.217 -6.683 1.00 84.25 100 ALA A CA 1
ATOM 730 C C . ALA A 1 100 ? 13.286 -3.425 -7.445 1.00 84.25 100 ALA A C 1
ATOM 732 O O . ALA A 1 100 ? 14.497 -3.483 -7.654 1.00 84.25 100 ALA A O 1
ATOM 733 N N . TYR A 1 101 ? 12.426 -4.349 -7.894 1.00 82.81 101 TYR A N 1
ATOM 734 C CA . TYR A 1 101 ? 12.800 -5.538 -8.671 1.00 82.81 101 TYR A CA 1
ATOM 735 C C . TYR A 1 101 ? 12.338 -5.486 -10.130 1.00 82.81 101 TYR A C 1
ATOM 737 O O . TYR A 1 101 ? 12.905 -6.178 -10.973 1.00 82.81 101 TYR A O 1
ATOM 745 N N . PHE A 1 102 ? 11.331 -4.676 -10.452 1.00 82.81 102 PHE A N 1
ATOM 746 C CA . PHE A 1 102 ? 10.780 -4.555 -11.798 1.00 82.81 102 PHE A CA 1
ATOM 747 C C . PHE A 1 102 ? 10.878 -3.112 -12.288 1.00 82.81 102 PHE A C 1
ATOM 749 O O . PHE A 1 102 ? 10.495 -2.176 -11.589 1.00 82.81 102 PHE A O 1
ATOM 756 N N . GLY A 1 103 ? 11.411 -2.942 -13.494 1.00 84.88 103 GLY A N 1
ATOM 757 C CA . GLY A 1 103 ? 11.337 -1.708 -14.267 1.00 84.88 103 GLY A CA 1
ATOM 758 C C . GLY A 1 103 ? 10.382 -1.892 -15.441 1.00 84.88 103 GLY A C 1
ATOM 759 O O . GLY A 1 103 ? 10.197 -3.006 -15.933 1.00 84.88 103 GLY A O 1
ATOM 760 N N . VAL A 1 104 ? 9.773 -0.804 -15.891 1.00 83.75 104 VAL A N 1
ATOM 761 C CA . VAL A 1 104 ? 8.998 -0.786 -17.132 1.00 83.75 104 VAL A CA 1
ATOM 762 C C . VAL A 1 104 ? 9.730 0.124 -18.093 1.00 83.75 104 VAL A C 1
ATOM 764 O O . VAL A 1 104 ? 9.994 1.274 -17.757 1.00 83.75 104 VAL A O 1
ATOM 767 N N . VAL A 1 105 ? 10.059 -0.417 -19.257 1.00 83.50 105 VAL A N 1
ATOM 768 C CA . VAL A 1 105 ? 10.797 0.281 -20.300 1.00 83.50 105 VAL A CA 1
ATOM 769 C C . VAL A 1 105 ? 9.898 0.365 -21.524 1.00 83.50 105 VAL A C 1
ATOM 771 O O . VAL A 1 105 ? 9.305 -0.644 -21.934 1.00 83.50 105 VAL A O 1
ATOM 774 N N . HIS A 1 106 ? 9.759 1.565 -22.081 1.00 84.06 106 HIS A N 1
ATOM 775 C CA . HIS A 1 106 ? 8.920 1.791 -23.252 1.00 84.06 106 HIS A CA 1
ATOM 776 C C . HIS A 1 106 ? 9.760 1.980 -24.521 1.00 84.06 106 HIS A C 1
ATOM 778 O O . HIS A 1 106 ? 10.822 2.602 -24.502 1.00 84.06 106 HIS A O 1
ATOM 784 N N . GLY A 1 107 ? 9.272 1.433 -25.629 1.00 80.75 107 GLY A N 1
ATOM 785 C CA . GLY A 1 107 ? 9.679 1.807 -26.983 1.00 80.75 107 GLY A CA 1
ATOM 786 C C . GLY A 1 107 ? 8.612 2.684 -27.638 1.00 80.75 107 GLY A C 1
ATOM 787 O O . GLY A 1 107 ? 7.638 3.085 -26.996 1.00 80.75 107 GLY A O 1
ATOM 788 N N . ASN A 1 108 ? 8.746 2.926 -28.937 1.00 76.94 108 ASN A N 1
ATOM 789 C CA . ASN A 1 108 ? 7.829 3.749 -29.726 1.00 76.94 108 ASN A CA 1
ATOM 790 C C . ASN A 1 108 ? 6.379 3.239 -29.714 1.00 76.94 108 ASN A C 1
ATOM 792 O O . ASN A 1 108 ? 5.446 4.034 -29.806 1.00 76.94 108 ASN A O 1
ATOM 796 N N . ASN A 1 109 ? 6.172 1.924 -29.592 1.00 79.75 109 ASN A N 1
ATOM 797 C CA . ASN A 1 109 ? 4.830 1.337 -29.519 1.00 79.75 109 ASN A CA 1
ATOM 798 C C . ASN A 1 109 ? 4.747 0.082 -28.629 1.00 79.75 109 ASN A C 1
ATOM 800 O O . ASN A 1 109 ? 3.827 -0.725 -28.761 1.00 79.75 109 ASN A O 1
ATOM 804 N N . THR A 1 110 ? 5.726 -0.127 -27.745 1.00 78.62 110 THR A N 1
ATOM 805 C CA . THR A 1 110 ? 5.817 -1.323 -26.897 1.00 78.62 110 THR A CA 1
ATOM 806 C C . THR A 1 110 ? 6.086 -0.940 -25.448 1.00 78.62 110 THR A C 1
ATOM 808 O O . THR A 1 110 ? 6.898 -0.069 -25.157 1.00 78.62 110 THR A O 1
ATOM 811 N N . TRP A 1 111 ? 5.403 -1.611 -24.522 1.00 82.75 111 TRP A N 1
ATOM 812 C CA . TRP A 1 111 ? 5.652 -1.506 -23.086 1.00 82.75 111 TRP A CA 1
ATOM 813 C C . TRP A 1 111 ? 6.151 -2.857 -22.608 1.00 82.75 111 TRP A C 1
ATOM 815 O O . TRP A 1 111 ? 5.417 -3.846 -22.662 1.00 82.75 111 TRP A O 1
ATOM 825 N N . THR A 1 112 ? 7.407 -2.916 -22.178 1.00 81.31 112 THR A N 1
ATOM 826 C CA . THR A 1 112 ? 8.038 -4.174 -21.776 1.00 81.31 112 THR A CA 1
ATOM 827 C C . THR A 1 112 ? 8.492 -4.092 -20.330 1.00 81.31 112 THR A C 1
ATOM 829 O O . THR A 1 112 ? 9.081 -3.109 -19.882 1.00 81.31 112 THR A O 1
ATOM 832 N N . VAL A 1 113 ? 8.155 -5.127 -19.564 1.00 86.31 113 VAL A N 1
ATOM 833 C CA . VAL A 1 113 ? 8.525 -5.216 -18.154 1.00 86.31 113 VAL A CA 1
ATOM 834 C C . VAL A 1 113 ? 9.864 -5.932 -18.063 1.00 86.31 113 VAL A C 1
ATOM 836 O O . VAL A 1 113 ? 9.987 -7.088 -18.469 1.00 86.31 113 VAL A O 1
ATOM 839 N N . VAL A 1 114 ? 10.863 -5.254 -17.509 1.00 86.25 114 VAL A N 1
ATOM 840 C CA . VAL A 1 114 ? 12.229 -5.760 -17.381 1.00 86.25 114 VAL A CA 1
ATOM 841 C C . VAL A 1 114 ? 12.534 -6.007 -15.908 1.00 86.25 114 VAL A C 1
ATOM 843 O O . VAL A 1 114 ? 12.342 -5.142 -15.052 1.00 86.25 114 VAL A O 1
ATOM 846 N N . ARG A 1 115 ? 13.003 -7.214 -15.586 1.00 85.44 115 ARG A N 1
ATOM 847 C CA . ARG A 1 115 ? 13.333 -7.590 -14.208 1.00 85.44 115 ARG A CA 1
ATOM 848 C C . ARG A 1 115 ? 14.771 -7.192 -13.894 1.00 85.44 115 ARG A C 1
ATOM 850 O O . ARG A 1 115 ? 15.691 -7.647 -14.570 1.00 85.44 115 ARG A O 1
ATOM 857 N N . LYS A 1 116 ? 14.959 -6.389 -12.851 1.00 85.06 116 LYS A N 1
ATOM 858 C CA . LYS A 1 116 ? 16.279 -6.015 -12.342 1.00 85.06 116 LYS A CA 1
ATOM 859 C C . LYS A 1 116 ? 16.957 -7.249 -11.726 1.00 85.06 116 LYS A C 1
ATOM 861 O O . LYS A 1 116 ? 16.281 -8.040 -11.060 1.00 85.06 116 LYS A O 1
ATOM 866 N N . PRO A 1 117 ? 18.267 -7.448 -11.939 1.00 83.31 117 PRO A N 1
ATOM 867 C CA . PRO A 1 117 ? 18.992 -8.597 -11.400 1.00 83.31 117 PRO A CA 1
ATOM 868 C C . PRO A 1 117 ? 19.149 -8.514 -9.877 1.00 83.31 117 PRO A C 1
ATOM 870 O O . PRO A 1 117 ? 19.239 -9.544 -9.211 1.00 83.31 117 PRO A O 1
ATOM 873 N N . SER A 1 118 ? 19.122 -7.303 -9.321 1.00 80.62 118 SER A N 1
ATOM 874 C CA . SER A 1 118 ? 19.217 -7.032 -7.890 1.00 80.62 118 SER A CA 1
ATOM 875 C C . SER A 1 118 ? 18.256 -5.918 -7.467 1.00 80.62 118 SER A C 1
ATOM 877 O O . SER A 1 118 ? 17.719 -5.174 -8.290 1.00 80.62 118 SER A O 1
ATOM 879 N N . PHE A 1 119 ? 18.020 -5.820 -6.157 1.00 84.50 119 PHE A N 1
ATOM 880 C CA . PHE A 1 119 ? 17.219 -4.753 -5.565 1.00 84.50 119 PHE A CA 1
ATOM 881 C C . PHE A 1 119 ? 17.878 -3.393 -5.821 1.00 84.50 119 PHE A C 1
ATOM 883 O O . PHE A 1 119 ? 18.977 -3.134 -5.324 1.00 84.50 119 PHE A O 1
ATOM 890 N N . SER A 1 120 ? 17.214 -2.509 -6.574 1.00 77.81 120 SER A N 1
ATOM 891 C CA . SER A 1 120 ? 17.740 -1.163 -6.811 1.00 77.81 120 SER A CA 1
ATOM 892 C C . SER A 1 120 ? 16.674 -0.119 -7.138 1.00 77.81 120 SER A C 1
ATOM 894 O O . SER A 1 120 ? 15.845 -0.291 -8.038 1.00 77.81 120 SER A O 1
ATOM 896 N N . TRP A 1 121 ? 16.770 1.023 -6.452 1.00 73.69 121 TRP A N 1
ATOM 897 C CA . TRP A 1 121 ? 15.950 2.215 -6.691 1.00 73.69 121 TRP A CA 1
ATOM 898 C C . TRP A 1 121 ? 16.494 3.125 -7.800 1.00 73.69 121 TRP A C 1
ATOM 900 O O . TRP A 1 121 ? 15.737 3.920 -8.342 1.00 73.69 121 TRP A O 1
ATOM 910 N N . ALA A 1 122 ? 17.776 3.004 -8.157 1.00 67.69 122 ALA A N 1
ATOM 911 C CA . ALA A 1 122 ? 18.461 3.947 -9.047 1.00 67.69 122 ALA A CA 1
ATOM 912 C C . ALA A 1 122 ? 18.428 3.568 -10.545 1.00 67.69 122 ALA A C 1
ATOM 914 O O . ALA A 1 122 ? 18.706 4.415 -11.382 1.00 67.69 122 ALA A O 1
ATOM 915 N N . HIS A 1 123 ? 18.061 2.328 -10.898 1.00 69.56 123 HIS A N 1
ATOM 916 C CA . HIS A 1 123 ? 18.191 1.779 -12.265 1.00 69.56 123 HIS A CA 1
ATOM 917 C C . HIS A 1 123 ? 16.840 1.674 -12.994 1.00 69.56 123 HIS A C 1
ATOM 919 O O . HIS A 1 123 ? 16.476 0.624 -13.524 1.00 69.56 123 HIS A O 1
ATOM 925 N N . ALA A 1 124 ? 16.030 2.731 -12.941 1.00 71.06 124 ALA A N 1
ATOM 926 C CA . ALA A 1 124 ? 14.778 2.806 -13.692 1.00 71.06 124 ALA A CA 1
ATOM 927 C C . ALA A 1 124 ? 15.024 3.509 -15.037 1.00 71.06 124 ALA A C 1
ATOM 929 O O . ALA A 1 124 ? 14.817 4.712 -15.150 1.00 71.06 124 ALA A O 1
ATOM 930 N N . TYR A 1 125 ? 15.503 2.758 -16.031 1.00 80.50 125 TYR A N 1
ATOM 931 C CA . TYR A 1 125 ? 15.622 3.249 -17.408 1.00 80.50 125 TYR A CA 1
ATOM 932 C C . TYR A 1 125 ? 14.235 3.498 -17.987 1.00 80.50 125 TYR A C 1
ATOM 934 O O . TYR A 1 125 ? 13.332 2.678 -17.796 1.00 80.50 125 TYR A 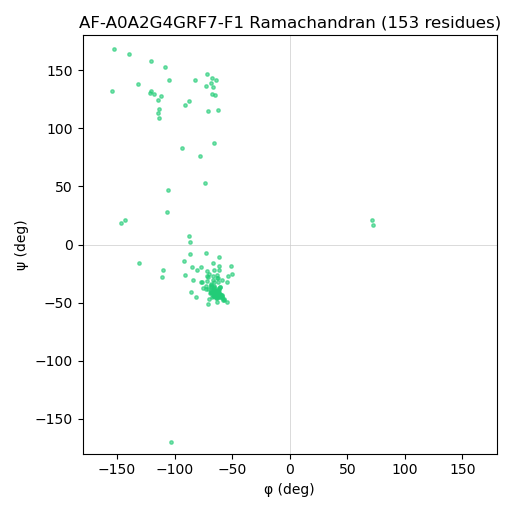O 1
ATOM 942 N N . SER A 1 126 ? 14.064 4.629 -18.665 1.00 80.88 126 SER A N 1
ATOM 943 C CA . SER A 1 126 ? 12.757 5.026 -19.187 1.00 80.88 126 SER A CA 1
ATOM 944 C C . SER A 1 126 ? 12.482 4.399 -20.556 1.00 80.88 126 SER A C 1
ATOM 946 O O . SER A 1 126 ? 11.387 3.877 -20.782 1.00 80.88 126 SER A O 1
ATOM 948 N N . SER A 1 127 ? 13.498 4.346 -21.426 1.00 86.12 127 SER A N 1
ATOM 949 C CA . SER A 1 127 ? 13.380 3.854 -22.802 1.00 86.12 127 SER A CA 1
ATOM 950 C C . SER A 1 127 ? 14.283 2.661 -23.126 1.00 86.12 127 SER A C 1
ATOM 952 O O . SER A 1 127 ? 15.290 2.407 -22.455 1.00 86.12 127 SER A O 1
ATOM 954 N N . ILE A 1 128 ? 13.906 1.907 -24.168 1.00 85.94 128 ILE A N 1
ATOM 955 C CA . ILE A 1 128 ? 14.698 0.764 -24.659 1.00 85.94 128 ILE A CA 1
ATOM 956 C C . ILE A 1 128 ? 16.087 1.248 -25.099 1.00 85.94 128 ILE A C 1
ATOM 958 O O . ILE A 1 128 ? 17.079 0.581 -24.811 1.00 85.94 128 ILE A O 1
ATOM 962 N N . ASP A 1 129 ? 16.168 2.443 -25.687 1.00 88.31 129 ASP A N 1
ATOM 963 C CA . ASP A 1 129 ? 17.423 3.081 -26.098 1.00 88.31 129 ASP A CA 1
ATOM 964 C C . ASP A 1 129 ? 18.348 3.374 -24.920 1.00 88.31 129 ASP A C 1
ATOM 966 O O . ASP A 1 129 ? 19.551 3.120 -24.987 1.00 88.31 129 ASP A O 1
ATOM 970 N N . GLU A 1 130 ? 17.796 3.901 -23.823 1.00 87.31 130 GLU A N 1
ATOM 971 C CA . GLU A 1 130 ? 18.566 4.163 -22.608 1.00 87.31 130 GLU A CA 1
ATOM 972 C C . GLU A 1 130 ? 19.098 2.866 -22.010 1.00 87.31 130 GLU A C 1
ATOM 974 O O . GLU A 1 130 ? 20.259 2.816 -21.605 1.00 87.31 130 GLU A O 1
ATOM 979 N N . LEU A 1 131 ? 18.280 1.810 -21.999 1.00 87.25 131 LEU A N 1
ATOM 980 C CA . LEU A 1 131 ? 18.692 0.500 -21.508 1.00 87.25 131 LEU A CA 1
ATOM 981 C C . LEU A 1 131 ? 19.792 -0.115 -22.390 1.00 87.25 131 LEU A C 1
ATOM 983 O O . LEU A 1 131 ? 20.770 -0.641 -21.860 1.00 87.25 131 LEU A O 1
ATOM 987 N N . GLN A 1 132 ? 19.668 -0.029 -23.718 1.00 88.12 132 GLN A N 1
ATOM 988 C CA . GLN A 1 132 ? 20.682 -0.511 -24.666 1.00 88.12 132 GLN A CA 1
ATOM 989 C C . GLN A 1 132 ? 21.989 0.282 -24.557 1.00 88.12 132 GLN A C 1
ATOM 991 O O . GLN A 1 132 ? 23.069 -0.305 -24.567 1.00 88.12 132 GLN A O 1
ATOM 996 N N . LYS A 1 133 ? 21.903 1.607 -24.406 1.00 89.69 133 LYS A N 1
ATOM 997 C CA . LYS A 1 133 ? 23.072 2.469 -24.207 1.00 89.69 133 LYS A CA 1
ATOM 998 C C . LYS A 1 133 ? 23.761 2.173 -22.877 1.00 89.69 133 LYS A C 1
ATOM 1000 O O . LYS A 1 133 ? 24.979 2.046 -22.842 1.00 89.69 133 LYS A O 1
ATOM 1005 N N . ALA A 1 134 ? 22.991 2.022 -21.801 1.00 87.81 134 ALA A N 1
ATOM 1006 C CA . ALA A 1 134 ? 23.520 1.693 -20.483 1.00 87.81 134 ALA A CA 1
ATOM 1007 C C . ALA A 1 134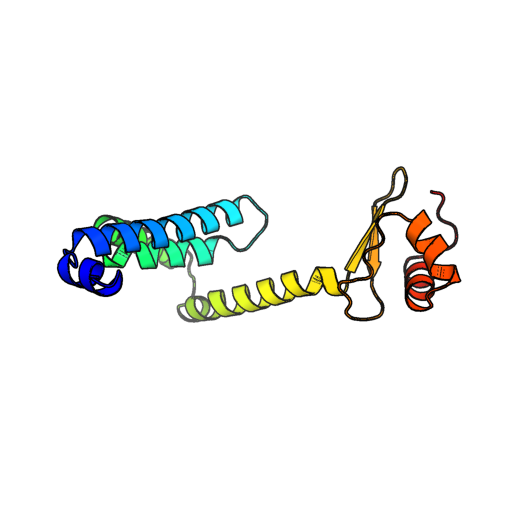 ? 24.137 0.291 -20.433 1.00 87.81 134 ALA A C 1
ATOM 1009 O O . ALA A 1 134 ? 25.109 0.094 -19.716 1.00 87.81 134 ALA A O 1
ATOM 1010 N N . ALA A 1 135 ? 23.640 -0.665 -21.223 1.00 87.56 135 ALA A N 1
ATOM 1011 C CA . ALA A 1 135 ? 24.205 -2.012 -21.312 1.00 87.56 135 ALA A CA 1
ATOM 1012 C C . ALA A 1 135 ? 25.659 -2.054 -21.824 1.00 87.56 135 ALA A C 1
ATOM 1014 O O . ALA A 1 135 ? 26.335 -3.060 -21.619 1.00 87.56 135 ALA A O 1
ATOM 1015 N N . ALA A 1 136 ? 26.150 -0.992 -22.473 1.00 86.94 136 ALA A N 1
ATOM 1016 C CA . ALA A 1 136 ? 27.555 -0.893 -22.8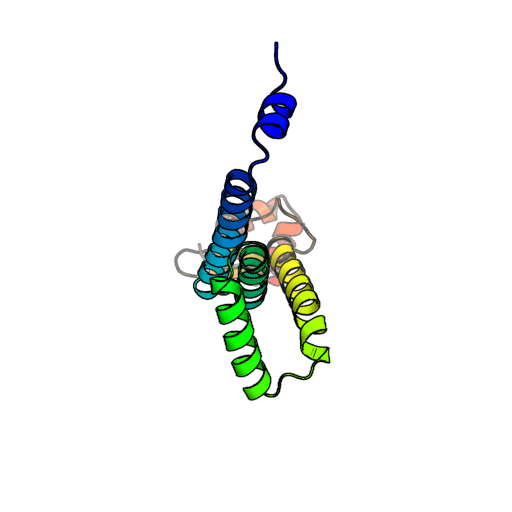68 1.00 86.94 136 ALA A CA 1
ATOM 1017 C C . ALA A 1 136 ? 28.493 -0.664 -21.667 1.00 86.94 136 ALA A C 1
ATOM 1019 O O . ALA A 1 136 ? 29.625 -1.147 -21.682 1.00 86.94 136 ALA A O 1
ATOM 1020 N N . ASP A 1 137 ? 28.007 0.032 -20.634 1.00 89.25 137 ASP A N 1
ATOM 1021 C CA . ASP A 1 137 ? 28.803 0.475 -19.484 1.00 89.25 137 ASP A CA 1
ATOM 1022 C C . ASP A 1 137 ? 28.434 -0.258 -18.178 1.00 89.25 137 ASP A C 1
ATOM 1024 O O . ASP A 1 137 ? 29.278 -0.418 -17.294 1.00 89.25 137 ASP A O 1
ATOM 1028 N N . ASP A 1 138 ? 27.185 -0.721 -18.042 1.00 87.62 138 ASP A N 1
ATOM 1029 C CA . ASP A 1 138 ? 26.641 -1.363 -16.843 1.00 87.62 138 ASP A CA 1
ATOM 1030 C C . ASP A 1 138 ? 26.314 -2.853 -17.089 1.00 87.62 138 ASP A C 1
ATOM 1032 O O . ASP A 1 138 ? 25.402 -3.181 -17.864 1.00 87.62 138 ASP A O 1
ATOM 1036 N N . PRO A 1 139 ? 26.993 -3.787 -16.390 1.00 88.56 139 PRO A N 1
ATOM 1037 C CA . PRO A 1 139 ? 26.721 -5.216 -16.517 1.00 88.56 139 PRO A CA 1
ATOM 1038 C C . PRO A 1 139 ? 25.297 -5.601 -16.083 1.00 88.56 139 PRO A C 1
ATOM 1040 O O . PRO A 1 139 ? 24.742 -6.566 -16.616 1.00 88.56 139 PRO A O 1
ATOM 1043 N N . ALA A 1 140 ? 24.677 -4.862 -15.155 1.00 86.75 140 ALA A N 1
ATOM 1044 C CA . ALA A 1 140 ? 23.305 -5.124 -14.729 1.00 86.75 140 ALA A CA 1
ATOM 1045 C C . ALA A 1 140 ? 22.305 -4.786 -15.844 1.00 86.75 140 ALA A C 1
ATOM 1047 O O . ALA A 1 140 ? 21.385 -5.565 -16.099 1.00 86.75 140 ALA A O 1
ATOM 1048 N N . ALA A 1 141 ? 22.512 -3.673 -16.553 1.00 86.38 141 ALA A N 1
ATOM 1049 C CA . ALA A 1 141 ? 21.708 -3.297 -17.714 1.00 86.38 141 ALA A CA 1
ATOM 1050 C C . ALA A 1 141 ? 21.873 -4.295 -18.875 1.00 86.38 141 ALA A C 1
ATOM 1052 O O . ALA A 1 141 ? 20.880 -4.685 -19.496 1.00 86.38 141 ALA A O 1
ATOM 1053 N N . ALA A 1 142 ? 23.094 -4.786 -19.120 1.00 87.75 142 ALA A N 1
ATOM 1054 C CA . ALA A 1 142 ? 23.356 -5.818 -20.127 1.00 87.75 142 ALA A CA 1
ATOM 1055 C C . ALA A 1 142 ? 22.610 -7.128 -19.829 1.00 87.75 142 ALA A C 1
ATOM 1057 O O . ALA A 1 142 ? 21.986 -7.726 -20.711 1.00 87.75 142 ALA A O 1
ATOM 1058 N N . GLU A 1 143 ? 22.607 -7.548 -18.566 1.00 88.88 143 GLU A N 1
ATOM 1059 C CA . GLU A 1 143 ? 21.860 -8.720 -18.123 1.00 88.88 143 GLU A CA 1
ATOM 1060 C C . GLU A 1 143 ? 20.337 -8.512 -18.216 1.00 88.88 143 GLU A C 1
ATOM 1062 O O . GLU A 1 143 ? 19.610 -9.413 -18.648 1.00 88.88 143 GLU A O 1
ATOM 1067 N N . MET A 1 144 ? 19.843 -7.322 -17.859 1.00 86.62 144 MET A N 1
ATOM 1068 C CA . MET A 1 144 ? 18.433 -6.939 -18.007 1.00 86.62 144 MET A CA 1
ATOM 1069 C C . MET A 1 144 ? 17.974 -7.025 -19.466 1.00 86.62 144 MET A C 1
ATOM 1071 O O . MET A 1 144 ? 16.908 -7.584 -19.748 1.00 86.62 144 MET A O 1
ATOM 1075 N N . LEU A 1 145 ? 18.789 -6.527 -20.396 1.00 87.38 145 LEU A N 1
ATOM 1076 C CA . LEU A 1 145 ? 18.522 -6.565 -21.832 1.00 87.38 145 LEU A CA 1
ATOM 1077 C C . LEU A 1 145 ? 18.516 -8.007 -22.371 1.00 87.38 145 LEU A C 1
ATOM 1079 O O . LEU A 1 145 ? 17.597 -8.398 -23.095 1.00 87.38 145 LEU A O 1
ATOM 1083 N N . ALA A 1 146 ? 19.491 -8.824 -21.962 1.00 88.44 146 ALA A N 1
ATOM 1084 C CA . ALA A 1 146 ? 19.594 -10.225 -22.369 1.00 88.44 146 ALA A CA 1
ATOM 1085 C C . ALA A 1 146 ? 18.409 -11.071 -21.870 1.00 88.44 146 ALA A C 1
ATOM 1087 O O . ALA A 1 146 ? 17.834 -11.848 -22.633 1.00 88.44 146 ALA A O 1
ATOM 1088 N N . ARG A 1 147 ? 17.998 -10.894 -20.606 1.00 86.75 147 ARG A N 1
ATOM 1089 C CA . ARG A 1 147 ? 16.879 -11.641 -19.997 1.00 86.75 147 ARG A CA 1
ATOM 1090 C C . ARG A 1 147 ? 15.506 -11.226 -20.525 1.00 86.75 147 ARG A C 1
ATOM 1092 O O . ARG A 1 147 ? 14.578 -12.029 -20.482 1.00 86.75 147 ARG A O 1
ATOM 1099 N N . SER A 1 148 ? 15.361 -9.982 -20.977 1.00 83.69 148 SER A N 1
ATOM 1100 C CA . SER A 1 148 ? 14.102 -9.454 -21.521 1.00 83.69 148 SER A CA 1
ATOM 1101 C C . SER A 1 148 ? 13.919 -9.724 -23.016 1.00 83.69 148 SER A C 1
ATOM 1103 O O . SER A 1 148 ? 12.832 -9.492 -23.538 1.00 83.69 148 SER A O 1
ATOM 1105 N N . GLY A 1 149 ? 14.948 -10.232 -23.707 1.00 83.38 149 GLY A N 1
ATOM 1106 C CA . GLY A 1 149 ? 14.901 -10.482 -25.151 1.00 83.38 149 GLY A CA 1
ATOM 1107 C C . GLY A 1 149 ? 14.942 -9.205 -25.999 1.00 83.38 149 GLY A C 1
ATOM 1108 O O . GLY A 1 149 ? 14.621 -9.246 -27.182 1.00 83.38 149 GLY A O 1
ATOM 1109 N N . LEU A 1 150 ? 15.347 -8.074 -25.414 1.00 82.94 150 LEU A N 1
ATOM 1110 C CA . LEU A 1 150 ? 15.351 -6.752 -26.055 1.00 82.94 150 LEU A CA 1
ATOM 1111 C C . LEU A 1 150 ? 16.641 -6.445 -26.843 1.00 82.94 150 LEU A C 1
ATOM 1113 O O . LEU A 1 150 ? 16.810 -5.336 -27.345 1.00 82.94 150 LEU A O 1
ATOM 1117 N N . VAL A 1 151 ? 17.539 -7.428 -26.990 1.00 79.69 151 VAL A N 1
ATOM 1118 C CA . VAL A 1 151 ? 18.882 -7.304 -27.605 1.00 79.69 151 VAL A CA 1
ATOM 1119 C C . VAL A 1 151 ? 18.854 -6.872 -29.086 1.00 79.69 151 VAL A C 1
ATOM 1121 O O . VAL A 1 151 ? 19.878 -6.489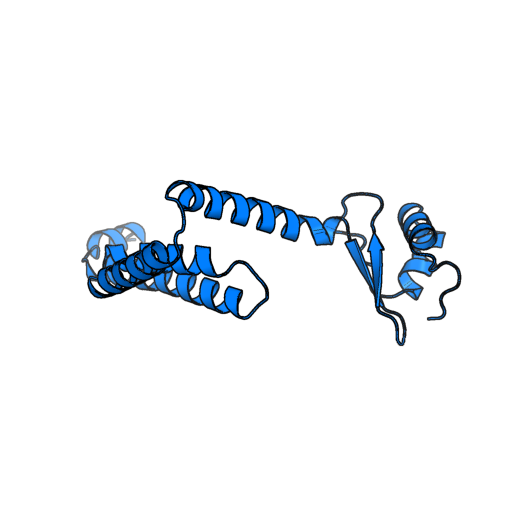 -29.637 1.00 79.69 151 VAL A O 1
ATOM 1124 N N . GLY A 1 152 ? 17.687 -6.858 -29.731 1.00 76.56 152 GLY A N 1
ATOM 1125 C CA . GLY A 1 152 ? 17.500 -6.319 -31.084 1.00 76.56 152 GLY A CA 1
ATOM 1126 C C . GLY A 1 152 ? 16.165 -5.601 -31.275 1.00 76.56 152 GLY A C 1
ATOM 1127 O O . GLY A 1 152 ? 15.686 -5.500 -32.403 1.00 76.56 152 GLY A O 1
ATOM 1128 N N . ALA A 1 153 ? 15.529 -5.164 -30.185 1.00 73.44 153 ALA A N 1
ATOM 1129 C CA . ALA A 1 153 ? 14.293 -4.400 -30.271 1.00 73.44 153 ALA A CA 1
ATOM 1130 C C . ALA A 1 153 ? 14.590 -3.029 -30.890 1.00 73.44 153 ALA A C 1
ATOM 1132 O O . ALA A 1 153 ? 15.522 -2.344 -30.465 1.00 73.44 153 ALA A O 1
ATOM 1133 N N . THR A 1 154 ? 13.817 -2.656 -31.908 1.00 68.31 154 THR A N 1
ATOM 1134 C CA . THR A 1 154 ? 13.888 -1.315 -32.485 1.00 68.31 154 THR A CA 1
ATOM 1135 C C . THR A 1 154 ? 13.373 -0.287 -31.474 1.00 68.31 154 THR A C 1
ATOM 1137 O O . THR A 1 154 ? 12.395 -0.602 -30.786 1.00 68.31 154 THR A O 1
ATOM 1140 N N . PRO A 1 155 ? 13.982 0.911 -31.427 1.00 60.62 155 PRO A N 1
ATOM 1141 C CA . PRO A 1 155 ? 13.474 2.047 -30.664 1.00 60.62 155 PRO A CA 1
ATOM 1142 C C . PRO A 1 155 ? 11.988 2.303 -30.928 1.00 60.62 155 PRO A C 1
ATOM 1144 O O . PRO A 1 155 ? 11.572 2.296 -32.116 1.00 60.62 155 PRO A O 1
#

pLDDT: mean 74.72, std 9.94, range [51.22, 89.69]

Nearest PDB structures (foldseek):
  3g6b-assembly1_B  TM=2.438E-01  e=7.695E+00  Thermotoga maritima

Radius of gyration: 24.44 Å; Cα contacts (8 Å, |Δi|>4): 160; chains: 1; bounding box: 53×50×61 Å